Protein AF-A0AA35YD13-F1 (afdb_monomer_lite)

Secondary structure (DSSP, 8-state):
-PPP--TTSHHHHHHHTS----SPPPPHHHHHHHHHHHS----PPP-------------------------PPPPPPP----PPPPPPP----------

Organism: Lactuca saligna (NCBI:txid75948)

Structure (mmCIF, N/CA/C/O backbone):
data_AF-A0AA35YD13-F1
#
_entry.id   AF-A0AA35YD13-F1
#
loop_
_atom_site.group_PDB
_atom_site.id
_atom_site.type_symbol
_atom_site.label_atom_id
_atom_site.label_alt_id
_atom_site.label_comp_id
_atom_site.label_asym_id
_atom_site.label_entity_id
_atom_site.label_seq_id
_atom_site.pdbx_PDB_ins_code
_atom_site.Cartn_x
_atom_site.Cartn_y
_atom_site.Cartn_z
_atom_site.occupancy
_atom_site.B_iso_or_equiv
_atom_site.auth_seq_id
_atom_site.auth_comp_id
_atom_site.auth_asym_id
_atom_site.auth_atom_id
_atom_site.pdbx_PDB_model_num
ATOM 1 N N . MET A 1 1 ? -6.444 1.962 -23.297 1.00 83.62 1 MET A N 1
ATOM 2 C CA . MET A 1 1 ? -5.637 0.753 -23.563 1.00 83.62 1 MET A CA 1
ATOM 3 C C . MET A 1 1 ? -4.458 0.772 -22.610 1.00 83.62 1 MET A C 1
ATOM 5 O O . MET A 1 1 ? -3.736 1.759 -22.617 1.00 83.62 1 MET A O 1
ATOM 9 N N . TYR A 1 2 ? -4.299 -0.240 -21.757 1.00 86.12 2 TYR A N 1
ATOM 10 C CA . TYR A 1 2 ? -3.058 -0.401 -20.993 1.00 86.12 2 TYR A CA 1
ATOM 11 C C . TYR A 1 2 ? -2.011 -1.058 -21.895 1.00 86.12 2 TYR A C 1
ATOM 13 O O . TYR A 1 2 ? -2.348 -1.957 -22.663 1.00 86.12 2 TYR A O 1
ATOM 21 N N . ALA A 1 3 ? -0.769 -0.580 -21.837 1.00 88.44 3 ALA A N 1
ATOM 22 C CA . ALA A 1 3 ? 0.333 -1.176 -22.580 1.00 88.44 3 ALA A CA 1
ATOM 23 C C . ALA A 1 3 ? 0.810 -2.454 -21.878 1.00 88.44 3 ALA A C 1
ATOM 25 O O . ALA A 1 3 ? 0.871 -2.505 -20.648 1.00 88.44 3 ALA A O 1
ATOM 26 N N . TYR A 1 4 ? 1.161 -3.471 -22.662 1.00 91.69 4 TYR A N 1
ATOM 27 C CA . TYR A 1 4 ? 1.820 -4.662 -22.144 1.00 91.69 4 TYR A CA 1
ATOM 28 C C . TYR A 1 4 ? 3.271 -4.322 -21.789 1.00 91.69 4 TYR A C 1
ATOM 30 O O . TYR A 1 4 ? 4.012 -3.804 -22.624 1.00 91.69 4 TYR A O 1
ATOM 38 N N . VAL A 1 5 ? 3.664 -4.600 -20.548 1.00 87.81 5 VAL A N 1
ATOM 39 C CA . VAL A 1 5 ? 5.038 -4.434 -20.067 1.00 87.81 5 VAL A CA 1
ATOM 40 C C . VAL A 1 5 ? 5.622 -5.823 -19.863 1.00 87.81 5 VAL A C 1
ATOM 42 O O . VAL A 1 5 ? 5.076 -6.616 -19.101 1.00 87.81 5 VAL A O 1
ATOM 45 N N . SER A 1 6 ? 6.725 -6.118 -20.547 1.00 92.12 6 SER A N 1
ATOM 46 C CA . SER A 1 6 ? 7.397 -7.411 -20.434 1.00 92.12 6 SER A CA 1
ATOM 47 C C . SER A 1 6 ? 7.942 -7.638 -19.023 1.00 92.12 6 SER A C 1
ATOM 49 O O . SER A 1 6 ? 8.510 -6.732 -18.404 1.00 92.12 6 SER A O 1
ATOM 51 N N . ASP A 1 7 ? 7.883 -8.885 -18.559 1.00 89.81 7 ASP A N 1
ATOM 52 C CA . ASP A 1 7 ? 8.481 -9.313 -17.286 1.00 89.81 7 ASP A CA 1
ATOM 53 C C . ASP A 1 7 ? 10.006 -9.126 -17.226 1.00 89.81 7 ASP A C 1
ATOM 55 O O . ASP A 1 7 ? 10.585 -9.062 -16.143 1.00 89.81 7 ASP A O 1
ATOM 59 N N . ALA A 1 8 ? 10.653 -9.018 -18.388 1.00 91.88 8 ALA A N 1
ATOM 60 C CA . ALA A 1 8 ? 12.076 -8.725 -18.525 1.00 91.88 8 ALA A CA 1
ATOM 61 C C . ALA A 1 8 ? 12.421 -7.234 -18.361 1.00 91.88 8 ALA A C 1
ATOM 63 O O . ALA A 1 8 ? 13.595 -6.872 -18.382 1.00 91.88 8 ALA A O 1
ATOM 64 N N . SER A 1 9 ? 11.426 -6.350 -18.232 1.00 94.62 9 SER A N 1
ATOM 65 C CA . SER A 1 9 ? 11.699 -4.933 -18.005 1.00 94.62 9 SER A CA 1
ATOM 66 C C . SER A 1 9 ? 12.397 -4.731 -16.661 1.00 94.62 9 SER A C 1
ATOM 68 O O . SER A 1 9 ? 12.019 -5.329 -15.649 1.00 94.62 9 SER A O 1
ATOM 70 N N . ASN A 1 10 ? 13.404 -3.854 -16.645 1.00 93.69 10 ASN A N 1
ATOM 71 C CA . ASN A 1 10 ? 14.203 -3.624 -15.445 1.00 93.69 10 ASN A CA 1
ATOM 72 C C . ASN A 1 10 ? 13.329 -3.220 -14.241 1.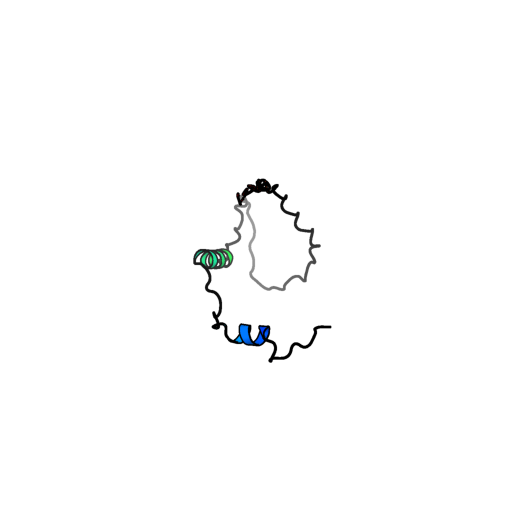00 93.69 10 ASN A C 1
ATOM 74 O O . A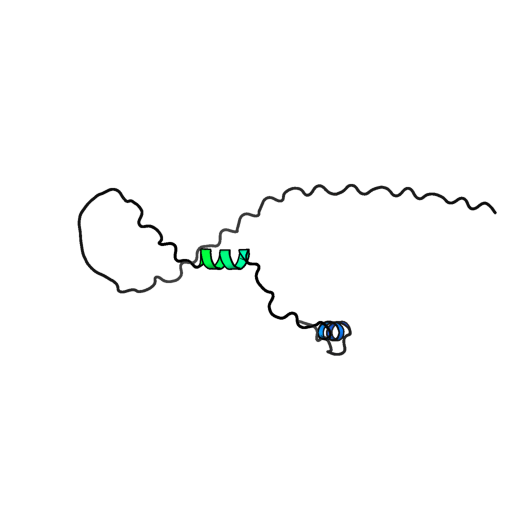SN A 1 10 ? 13.479 -3.773 -13.159 1.00 93.69 10 ASN A O 1
ATOM 78 N N . GLY A 1 11 ? 12.330 -2.351 -14.445 1.00 93.12 11 GLY A N 1
ATOM 79 C CA . GLY A 1 11 ? 11.429 -1.921 -13.369 1.00 93.12 11 GLY A CA 1
ATOM 80 C C . GLY A 1 11 ? 10.606 -3.057 -12.746 1.00 93.12 11 GLY A C 1
ATOM 81 O O . GLY A 1 11 ? 10.418 -3.084 -11.531 1.00 93.12 11 GLY A O 1
ATOM 82 N N . ILE A 1 12 ? 10.153 -4.031 -13.544 1.00 93.62 12 ILE A N 1
ATOM 83 C CA . ILE A 1 12 ? 9.430 -5.200 -13.021 1.00 93.62 12 ILE A CA 1
ATOM 84 C C . ILE A 1 12 ? 10.386 -6.139 -12.280 1.00 93.62 12 ILE A C 1
ATOM 86 O O . ILE A 1 12 ? 10.032 -6.667 -11.224 1.00 93.62 12 ILE A O 1
ATOM 90 N N . GLN A 1 13 ? 11.603 -6.330 -12.790 1.00 94.25 13 GLN A N 1
ATOM 91 C CA . GLN A 1 13 ? 12.609 -7.152 -12.118 1.00 94.25 13 GLN A CA 1
ATOM 92 C C . GLN A 1 13 ? 13.070 -6.545 -10.791 1.00 94.25 13 GLN A C 1
ATOM 94 O O . GLN A 1 13 ? 13.185 -7.266 -9.805 1.00 94.25 13 GLN A O 1
ATOM 99 N N . GLU A 1 14 ? 13.314 -5.237 -10.742 1.00 94.12 14 GLU A N 1
ATOM 100 C CA . GLU A 1 14 ? 13.664 -4.522 -9.512 1.00 94.12 14 GLU A CA 1
ATOM 101 C C . GLU A 1 14 ? 12.543 -4.608 -8.477 1.00 94.12 14 GLU A C 1
ATOM 103 O O . GLU A 1 14 ? 12.805 -4.927 -7.319 1.00 94.12 14 GLU A O 1
ATOM 108 N N . TYR A 1 15 ? 11.290 -4.423 -8.896 1.00 91.56 15 TYR A N 1
ATOM 109 C CA . TYR A 1 15 ? 10.138 -4.539 -8.004 1.00 91.56 15 TYR A CA 1
ATOM 110 C C . TYR A 1 15 ? 10.023 -5.932 -7.371 1.00 91.56 15 TYR A C 1
ATOM 112 O O . TYR A 1 15 ? 9.802 -6.048 -6.167 1.00 91.56 15 TYR A O 1
ATOM 120 N N . LYS A 1 16 ? 10.231 -6.997 -8.155 1.00 91.31 16 LYS A N 1
ATOM 121 C CA . LYS A 1 16 ? 10.179 -8.388 -7.666 1.00 91.31 16 LYS A CA 1
ATOM 122 C C . LYS A 1 16 ? 11.280 -8.721 -6.649 1.00 91.31 16 LYS A C 1
ATOM 124 O O . LYS A 1 16 ? 11.121 -9.677 -5.899 1.00 91.31 16 LYS A O 1
ATOM 129 N N . LYS A 1 17 ? 12.383 -7.962 -6.615 1.00 94.56 17 LYS A N 1
ATOM 130 C CA . LYS A 1 17 ? 13.476 -8.143 -5.639 1.00 94.56 17 LYS A CA 1
ATOM 131 C C . LYS A 1 17 ? 13.153 -7.554 -4.267 1.00 94.56 17 LYS A C 1
ATOM 133 O O . LYS A 1 17 ? 13.853 -7.861 -3.304 1.00 94.56 17 LYS A O 1
ATOM 138 N N . LEU A 1 18 ? 12.145 -6.686 -4.167 1.00 92.00 18 LEU A N 1
ATOM 139 C CA . LEU A 1 18 ? 11.784 -6.072 -2.896 1.00 92.00 18 LEU A CA 1
A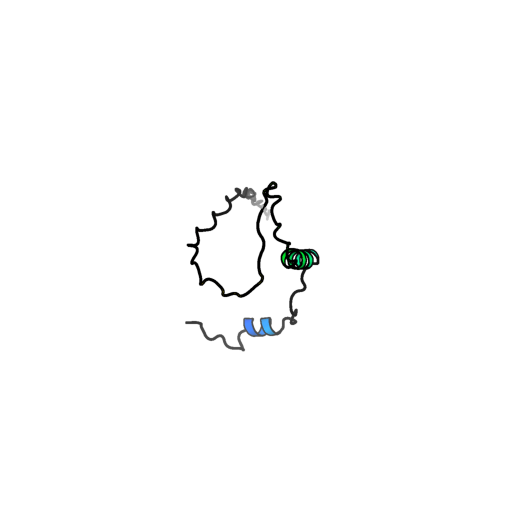TOM 140 C C . LEU A 1 18 ? 11.225 -7.140 -1.944 1.00 92.00 18 LEU A C 1
ATOM 142 O O . LEU A 1 18 ? 10.381 -7.941 -2.355 1.00 92.00 18 LEU A O 1
ATOM 146 N N . PRO A 1 19 ? 11.652 -7.159 -0.669 1.00 90.12 19 PRO A N 1
ATOM 147 C CA . PRO A 1 19 ? 11.067 -8.061 0.307 1.00 90.12 19 PRO A CA 1
ATOM 148 C C . PRO A 1 19 ? 9.575 -7.754 0.451 1.00 90.12 19 PRO A C 1
ATOM 150 O O . PRO A 1 19 ? 9.169 -6.598 0.593 1.00 90.12 19 PRO A O 1
ATOM 153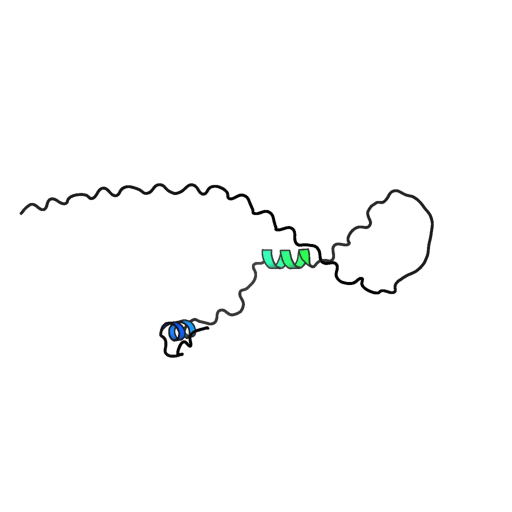 N N . SER A 1 20 ? 8.750 -8.800 0.420 1.00 85.44 20 SER A N 1
ATOM 154 C CA . SER A 1 20 ? 7.319 -8.656 0.672 1.00 85.44 20 SER A CA 1
ATOM 155 C C . SER A 1 20 ? 7.113 -8.177 2.110 1.00 85.44 20 SER A C 1
ATOM 157 O O . SER A 1 20 ? 7.412 -8.896 3.058 1.00 85.44 20 SER A O 1
ATOM 159 N N . SER A 1 21 ? 6.618 -6.950 2.277 1.00 85.06 21 SER A N 1
ATOM 160 C CA . SER A 1 21 ? 6.432 -6.321 3.595 1.00 85.06 21 SER A CA 1
ATOM 161 C C . SER A 1 21 ? 5.189 -6.822 4.343 1.00 85.06 21 SER A C 1
ATOM 163 O O . SER A 1 21 ? 4.938 -6.370 5.459 1.00 85.06 21 SER A O 1
ATOM 165 N N . GLY A 1 22 ? 4.391 -7.710 3.742 1.00 87.94 22 GLY A N 1
ATOM 166 C CA . GLY A 1 22 ? 3.112 -8.132 4.306 1.00 87.94 22 GLY A CA 1
ATOM 167 C C . GLY A 1 22 ? 2.111 -6.977 4.495 1.00 87.94 22 GLY A C 1
ATOM 168 O O . GLY A 1 22 ? 2.355 -5.837 4.084 1.00 87.94 22 GLY A O 1
ATOM 169 N N . PRO A 1 23 ? 0.941 -7.260 5.087 1.00 89.50 23 PRO A N 1
ATOM 170 C CA . PRO A 1 23 ? -0.008 -6.231 5.485 1.00 89.50 23 PRO A CA 1
ATOM 171 C C . PRO A 1 23 ? 0.630 -5.288 6.505 1.00 89.50 23 PRO A C 1
ATOM 173 O O . PRO A 1 23 ? 1.237 -5.723 7.479 1.00 89.50 23 PRO A O 1
ATOM 176 N N . LYS A 1 24 ? 0.469 -3.982 6.294 1.00 89.44 24 LYS A N 1
ATOM 177 C CA . LYS A 1 24 ? 0.990 -2.983 7.223 1.00 89.44 24 LYS A CA 1
ATOM 178 C C . LYS A 1 24 ? 0.213 -3.028 8.538 1.00 89.44 24 LYS A C 1
ATOM 180 O O . LYS A 1 24 ? -1.012 -2.911 8.531 1.00 89.44 24 LYS A O 1
ATOM 185 N N . GLU A 1 25 ? 0.930 -3.143 9.651 1.00 93.06 25 GLU A N 1
ATOM 186 C CA . GLU A 1 25 ? 0.329 -3.101 10.982 1.00 93.06 25 GLU A CA 1
ATOM 187 C C . GLU A 1 25 ? -0.291 -1.729 11.280 1.00 93.06 25 GLU A C 1
ATOM 189 O O . GLU A 1 25 ? 0.220 -0.674 10.882 1.00 93.06 25 GLU A O 1
ATOM 194 N N . LEU A 1 26 ? -1.421 -1.745 11.987 1.00 94.94 26 LEU A N 1
ATOM 195 C CA . LEU A 1 26 ? -2.104 -0.534 12.420 1.00 94.94 26 LEU A CA 1
ATOM 196 C C . LEU A 1 26 ? -1.466 0.011 13.694 1.00 94.94 26 LEU A C 1
ATOM 198 O O . LEU A 1 26 ? -1.120 -0.732 14.608 1.00 94.94 26 LEU A O 1
ATOM 202 N N . THR A 1 27 ? -1.373 1.338 13.788 1.00 96.06 27 THR A N 1
ATOM 203 C CA . THR A 1 27 ? -0.941 1.966 15.042 1.00 96.06 27 THR A CA 1
ATOM 204 C C . THR A 1 27 ? -1.985 1.727 16.145 1.00 96.06 27 THR A C 1
ATOM 206 O O . THR A 1 27 ? -3.183 1.694 15.844 1.00 96.06 27 THR A O 1
ATOM 209 N N . PRO A 1 28 ? -1.591 1.647 17.431 1.00 96.88 28 PRO A N 1
ATOM 210 C CA . PRO A 1 28 ? -2.535 1.418 18.531 1.00 96.88 28 PRO A CA 1
ATOM 211 C C . PRO A 1 28 ? -3.683 2.437 18.596 1.00 96.88 28 PRO A C 1
ATOM 213 O O . PRO A 1 28 ? -4.792 2.111 19.012 1.00 96.88 28 PRO A O 1
ATOM 216 N N . ASN A 1 29 ? -3.437 3.673 18.151 1.00 96.56 29 ASN A N 1
ATOM 217 C CA . ASN A 1 29 ? -4.460 4.714 18.073 1.00 96.56 29 ASN A CA 1
ATOM 218 C C . ASN A 1 29 ? -5.520 4.408 16.999 1.00 96.56 29 ASN A C 1
ATOM 220 O O . ASN A 1 29 ? -6.714 4.587 17.226 1.00 96.56 29 ASN A O 1
ATOM 224 N N . MET A 1 30 ? -5.096 3.895 15.839 1.00 96.94 30 MET A N 1
ATOM 225 C CA . MET A 1 30 ? -6.016 3.489 14.773 1.00 96.94 30 MET A CA 1
ATOM 226 C C . MET A 1 30 ? -6.886 2.311 15.210 1.00 96.94 30 MET A C 1
ATOM 228 O O . MET A 1 30 ? -8.089 2.336 14.972 1.00 96.94 30 MET A O 1
ATOM 232 N N . ILE A 1 31 ? -6.293 1.324 15.890 1.00 96.38 31 ILE A N 1
ATOM 233 C CA . ILE A 1 31 ? -7.026 0.173 16.438 1.00 96.38 31 ILE A CA 1
ATOM 234 C C . ILE A 1 31 ? -8.098 0.659 17.419 1.00 96.38 31 ILE A C 1
ATOM 236 O O . ILE A 1 31 ? -9.278 0.363 17.243 1.00 96.38 31 ILE A O 1
ATOM 240 N N . ARG A 1 32 ? -7.715 1.507 18.383 1.00 96.38 32 ARG A N 1
ATOM 241 C CA . ARG A 1 32 ? -8.646 2.076 19.367 1.00 96.38 32 ARG A CA 1
ATOM 242 C C . ARG A 1 32 ? -9.787 2.861 18.718 1.00 96.38 32 ARG A C 1
ATOM 244 O O . ARG A 1 32 ? -10.924 2.734 19.154 1.00 96.38 32 ARG A O 1
ATOM 251 N N . SER A 1 33 ? -9.501 3.650 17.682 1.00 95.19 33 SER A N 1
ATOM 252 C CA . SER A 1 33 ? -10.526 4.420 16.967 1.00 95.19 33 SER A CA 1
ATOM 253 C C . SER A 1 33 ? -11.554 3.526 16.275 1.00 95.19 33 SER A C 1
ATOM 255 O O . SER A 1 33 ? -12.726 3.895 16.216 1.00 95.19 33 SER A O 1
ATOM 257 N N . ILE A 1 34 ? -11.129 2.381 15.737 1.00 95.19 34 ILE A N 1
ATOM 258 C CA . ILE A 1 34 ? -12.030 1.409 15.109 1.00 95.19 34 ILE A CA 1
ATOM 259 C C . ILE A 1 34 ? -12.907 0.767 16.184 1.00 95.19 34 ILE A C 1
ATOM 261 O O . ILE A 1 34 ? -14.126 0.766 16.047 1.00 95.19 34 ILE A O 1
ATOM 265 N N . GLU A 1 35 ? -12.307 0.306 17.283 1.00 95.00 35 GLU A N 1
ATOM 266 C CA . GLU A 1 35 ? -13.045 -0.281 18.407 1.00 95.00 35 GLU A CA 1
ATOM 267 C C . GLU A 1 35 ? -14.036 0.704 19.040 1.00 95.00 35 GLU A C 1
ATOM 269 O O . GLU A 1 35 ? -15.130 0.318 19.436 1.00 95.00 35 GLU A O 1
ATOM 274 N N . GLU A 1 36 ? -13.675 1.982 19.163 1.00 91.44 36 GLU A N 1
ATOM 275 C CA . GLU A 1 36 ? -14.564 3.019 19.692 1.00 91.44 36 GLU A CA 1
ATOM 276 C C . GLU A 1 36 ? -15.748 3.295 18.762 1.00 91.44 36 GLU A C 1
ATOM 278 O O . GLU A 1 36 ? -16.875 3.431 19.238 1.00 91.44 36 GLU A O 1
ATOM 283 N N . ALA A 1 37 ? -15.509 3.346 17.451 1.00 88.81 37 ALA A N 1
ATOM 284 C CA . ALA A 1 37 ? -16.554 3.575 16.458 1.00 88.81 37 ALA A CA 1
ATOM 285 C C . ALA A 1 37 ? -17.497 2.372 16.292 1.00 88.81 37 ALA A C 1
ATOM 287 O O . ALA A 1 37 ? -18.677 2.565 15.997 1.00 88.81 37 ALA A O 1
ATOM 288 N N . ASP A 1 38 ? -16.986 1.153 16.477 1.00 88.69 38 ASP A N 1
ATOM 289 C CA . ASP A 1 38 ? -17.751 -0.091 16.335 1.00 88.69 38 ASP A CA 1
ATOM 290 C C . ASP A 1 38 ? -18.548 -0.447 17.598 1.00 88.69 38 ASP A C 1
ATOM 292 O O . ASP A 1 38 ? -19.511 -1.217 17.553 1.00 88.69 38 ASP A O 1
ATOM 296 N N . LYS A 1 39 ? -18.214 0.166 18.743 1.00 85.81 39 LYS A N 1
ATOM 297 C CA . LYS A 1 39 ? -19.056 0.063 19.935 1.00 85.81 39 LYS A CA 1
ATOM 298 C C . LYS A 1 39 ? -20.451 0.583 19.590 1.00 85.81 39 LYS A C 1
ATOM 300 O O . LYS A 1 39 ? -20.591 1.745 19.195 1.00 85.81 39 LYS A O 1
ATOM 305 N N . PRO A 1 40 ? -21.512 -0.221 19.799 1.00 74.81 40 PRO A N 1
ATOM 306 C CA . PRO A 1 40 ? -22.864 0.272 19.665 1.00 74.81 40 PRO A CA 1
ATOM 307 C C . PRO A 1 40 ? -23.064 1.323 20.749 1.00 74.81 40 PRO A C 1
ATOM 309 O O . PRO A 1 40 ? -23.332 1.022 21.915 1.00 74.81 40 PRO A O 1
ATOM 312 N N . THR A 1 41 ? -22.935 2.590 20.367 1.00 68.62 41 THR A N 1
ATOM 313 C CA . THR A 1 41 ? -23.478 3.676 21.161 1.00 68.62 41 THR A CA 1
ATOM 314 C C . THR A 1 41 ? -24.952 3.347 21.298 1.00 68.62 41 THR A C 1
ATOM 316 O O . THR A 1 41 ? -25.684 3.295 20.306 1.00 68.62 41 THR A O 1
ATOM 319 N N . LYS A 1 42 ? -25.402 3.057 22.526 1.00 69.12 42 LYS A N 1
ATOM 320 C CA . LYS A 1 42 ? -26.826 3.105 22.845 1.00 69.12 42 LYS A CA 1
ATOM 321 C C . LYS A 1 42 ? -27.255 4.517 22.465 1.00 69.12 42 LYS A C 1
ATOM 323 O O . LYS A 1 42 ? -27.066 5.440 23.250 1.00 69.12 42 LYS A O 1
ATOM 328 N N . ARG A 1 43 ? -27.739 4.697 21.229 1.00 64.75 43 ARG A N 1
ATOM 329 C CA . ARG A 1 43 ? -28.388 5.919 20.763 1.00 64.75 43 ARG A CA 1
ATOM 330 C C . ARG A 1 43 ? -29.450 6.192 21.807 1.00 64.75 43 ARG A C 1
ATOM 332 O O . ARG A 1 43 ? -30.414 5.434 21.905 1.00 64.75 43 ARG A O 1
ATOM 339 N N . GLY A 1 44 ? -29.176 7.166 22.668 1.00 56.81 44 GLY A N 1
ATOM 340 C CA . GLY A 1 44 ? -29.965 7.394 23.860 1.00 56.81 44 GLY A CA 1
ATOM 341 C C . GLY A 1 44 ? -31.435 7.509 23.485 1.00 56.81 44 GLY A C 1
ATOM 342 O O . GLY A 1 44 ? -31.792 8.230 22.551 1.00 56.81 44 GLY A O 1
ATOM 343 N N . LYS A 1 45 ? -32.299 6.844 24.255 1.00 61.59 45 LYS A N 1
ATOM 344 C CA . LYS A 1 45 ? -33.584 7.474 24.536 1.00 61.59 45 LYS A CA 1
ATOM 345 C C . LYS A 1 45 ? -33.250 8.851 25.107 1.00 61.59 45 LYS A C 1
ATOM 347 O O . LYS A 1 45 ? -32.498 8.942 26.076 1.00 61.59 45 LYS A O 1
ATOM 352 N N . LYS A 1 46 ? -33.753 9.908 24.471 1.00 59.34 46 LYS A N 1
ATOM 353 C CA . LYS A 1 46 ? -33.734 11.250 25.056 1.00 59.34 46 LYS A CA 1
ATOM 354 C C . LYS A 1 46 ? -34.405 11.187 26.441 1.00 59.34 46 LYS A C 1
ATOM 356 O O . LYS A 1 46 ? -35.339 10.393 26.591 1.00 59.34 46 LYS A O 1
ATOM 361 N N . PRO A 1 47 ? -34.009 12.003 27.433 1.00 47.03 47 PRO A N 1
ATOM 362 C CA . PRO A 1 47 ? -34.912 12.322 28.528 1.00 47.03 47 PRO A CA 1
ATOM 363 C C . PRO A 1 47 ? -36.034 13.186 27.941 1.00 47.03 47 PRO A C 1
ATOM 365 O O . PRO A 1 47 ? -35.938 14.408 27.886 1.00 47.03 47 PRO A O 1
ATOM 368 N N . GLU A 1 48 ? -37.058 12.537 27.391 1.00 40.31 48 GLU A N 1
ATOM 369 C CA . GLU A 1 48 ? -38.322 13.193 27.097 1.00 40.31 48 GLU A CA 1
ATOM 370 C C . GLU A 1 48 ? -39.099 13.241 28.406 1.00 40.31 48 GLU A C 1
ATOM 372 O O . GLU A 1 48 ? -39.366 12.224 29.051 1.00 40.31 48 GLU A O 1
ATOM 377 N N . THR A 1 49 ? -39.333 14.472 28.831 1.00 49.00 49 THR A N 1
ATOM 378 C CA . THR A 1 49 ? -40.177 14.901 29.931 1.00 49.00 49 THR A CA 1
ATOM 379 C C . THR A 1 49 ? -41.397 13.994 30.074 1.00 49.00 49 THR A C 1
ATOM 381 O O . THR A 1 49 ? -42.075 13.675 29.102 1.00 49.00 49 THR A O 1
ATOM 384 N N . GLN A 1 50 ? -41.660 13.585 31.312 1.00 49.50 50 GLN A N 1
ATOM 385 C CA . GLN A 1 50 ? -42.847 12.857 31.743 1.00 49.50 50 GLN A CA 1
ATOM 386 C C . GLN A 1 50 ? -44.116 13.294 30.987 1.00 49.50 50 GLN A C 1
ATOM 388 O O . GLN A 1 50 ? -44.586 14.405 31.206 1.00 49.50 50 GLN A O 1
ATOM 393 N N . LYS A 1 51 ? -44.696 12.407 30.171 1.00 42.81 51 LYS A N 1
ATOM 394 C CA . LYS A 1 51 ? -46.148 12.187 30.065 1.00 42.81 51 LYS A CA 1
ATOM 395 C C . LYS A 1 51 ? -46.412 10.767 29.561 1.00 42.81 51 LYS A C 1
ATOM 397 O O . LYS A 1 51 ? -46.241 10.447 28.395 1.00 42.81 51 LYS A O 1
ATOM 402 N N . GLU A 1 52 ? -46.715 9.913 30.531 1.00 44.69 52 GLU A N 1
ATOM 403 C CA . GLU A 1 52 ? -47.888 9.039 30.562 1.00 44.69 52 GLU A CA 1
ATOM 404 C C . GLU A 1 52 ? -48.452 8.429 29.257 1.00 44.69 52 GLU A C 1
ATOM 406 O O . GLU A 1 52 ? -48.835 9.120 28.322 1.00 44.69 52 GLU A O 1
ATOM 411 N N . VAL A 1 53 ? -48.717 7.115 29.366 1.00 42.09 53 VAL A N 1
ATOM 412 C CA . VAL A 1 53 ? -49.886 6.410 28.794 1.00 42.09 53 VAL A CA 1
ATOM 413 C C . VAL A 1 53 ? -49.719 5.851 27.367 1.00 42.09 53 VAL A C 1
ATOM 415 O O . VAL A 1 53 ? -50.178 6.413 26.383 1.00 42.09 53 VAL A O 1
ATOM 418 N N . ARG A 1 54 ? -49.145 4.635 27.303 1.00 34.66 54 ARG A N 1
ATOM 419 C CA . ARG A 1 54 ? -49.794 3.347 26.911 1.00 34.66 54 ARG A CA 1
ATOM 420 C C . ARG A 1 54 ? -48.885 2.426 26.082 1.00 34.66 54 ARG A C 1
ATOM 422 O O . ARG A 1 54 ? -48.695 2.595 24.889 1.00 34.66 54 ARG A O 1
ATOM 429 N N . VAL A 1 55 ? -48.345 1.426 26.783 1.00 42.62 55 VAL A N 1
ATOM 430 C CA . VAL A 1 55 ? -48.530 -0.023 26.567 1.00 42.62 55 VAL A CA 1
ATOM 431 C C . VAL A 1 55 ? -48.673 -0.545 25.117 1.00 42.62 55 VAL A C 1
ATOM 433 O O . VAL A 1 55 ? -49.539 -0.126 24.363 1.00 42.62 55 VAL A O 1
ATOM 436 N N . THR A 1 56 ? -47.921 -1.631 24.868 1.00 44.03 56 THR A N 1
ATOM 437 C CA . THR A 1 56 ? -48.119 -2.791 23.958 1.00 44.03 56 THR A CA 1
ATOM 438 C C . THR A 1 56 ? -47.293 -2.966 22.662 1.00 44.03 56 THR A C 1
ATOM 440 O O . THR A 1 56 ? -47.620 -2.442 21.608 1.00 44.03 56 THR A O 1
ATOM 443 N N . LYS A 1 57 ? -46.369 -3.945 22.778 1.00 46.19 57 LYS A N 1
ATOM 444 C CA . LYS A 1 57 ? -45.998 -5.068 21.874 1.00 46.19 57 LYS A CA 1
ATOM 445 C C . LYS A 1 57 ? -44.672 -5.004 21.080 1.00 46.19 57 LYS A C 1
ATOM 447 O O . LYS A 1 57 ? -44.317 -3.955 20.551 1.00 46.19 57 LYS A O 1
ATOM 452 N N . PRO A 1 58 ? -43.932 -6.141 20.999 1.00 48.62 58 PRO A N 1
ATOM 453 C CA . PRO A 1 58 ? -42.620 -6.218 20.361 1.00 48.62 58 PRO A CA 1
ATOM 454 C C . PRO A 1 58 ? -42.667 -6.665 18.884 1.00 48.62 58 PRO A C 1
ATOM 456 O O . PRO A 1 58 ? -43.541 -7.418 18.472 1.00 48.62 58 PRO A O 1
ATOM 459 N N . PHE A 1 59 ? -41.651 -6.203 18.146 1.00 47.06 59 PHE A N 1
ATOM 460 C CA . PHE A 1 59 ? -40.949 -6.790 16.990 1.00 47.06 59 PHE A CA 1
ATOM 461 C C . PHE A 1 59 ? -41.732 -7.565 15.905 1.00 47.06 59 PHE A C 1
ATOM 463 O O . PHE A 1 59 ? -42.131 -8.708 16.107 1.00 47.06 59 PHE A O 1
ATOM 470 N N . LYS A 1 60 ? -41.749 -7.001 14.686 1.00 45.84 60 LYS A N 1
ATOM 471 C CA . LYS A 1 60 ? -41.534 -7.692 13.393 1.00 45.84 60 LYS A CA 1
ATOM 472 C C . LYS A 1 60 ? -41.215 -6.633 12.320 1.00 45.84 60 LYS A C 1
ATOM 474 O O . LYS A 1 60 ? -42.001 -5.714 12.123 1.00 45.84 60 LYS A O 1
ATOM 479 N N . GLY A 1 61 ? -40.038 -6.721 11.688 1.00 48.41 61 GLY A N 1
ATOM 480 C CA . GLY A 1 61 ? -39.618 -5.838 10.578 1.00 48.41 61 GLY A CA 1
ATOM 481 C C . GLY A 1 61 ? -40.517 -5.963 9.332 1.00 48.41 61 GLY A C 1
ATOM 482 O O . GLY A 1 61 ? -41.344 -6.875 9.288 1.00 48.41 61 GLY A O 1
ATOM 483 N N . PRO A 1 62 ? -40.374 -5.080 8.318 1.00 50.22 62 PRO A N 1
ATOM 484 C CA . PRO A 1 62 ? -39.188 -5.086 7.452 1.00 50.22 62 PRO A CA 1
ATOM 485 C C . PRO A 1 62 ? -38.620 -3.693 7.089 1.00 50.22 62 PRO A C 1
ATOM 487 O O . PRO A 1 62 ? -39.224 -2.647 7.309 1.00 50.22 62 PRO A O 1
ATOM 490 N N . THR A 1 63 ? -37.408 -3.709 6.534 1.00 61.22 63 THR A N 1
ATOM 491 C CA . THR A 1 63 ? -36.571 -2.572 6.116 1.00 61.22 63 THR A CA 1
ATOM 492 C C . THR A 1 63 ? -37.237 -1.631 5.096 1.00 61.22 63 THR A C 1
ATOM 494 O O . THR A 1 63 ? -37.718 -2.090 4.058 1.00 61.22 63 THR A O 1
ATOM 497 N N . PRO A 1 64 ? -37.187 -0.296 5.286 1.00 59.28 64 PRO A N 1
ATOM 498 C CA . PRO A 1 64 ? -37.539 0.635 4.224 1.00 59.28 64 PRO A CA 1
ATOM 499 C C . PRO A 1 64 ? -36.381 0.818 3.228 1.00 59.28 64 PRO A C 1
ATOM 501 O O . PRO A 1 64 ? -35.237 1.108 3.580 1.00 59.28 64 PRO A O 1
ATOM 504 N N . LYS A 1 65 ? -36.734 0.614 1.956 1.00 60.28 65 LYS A N 1
ATOM 505 C CA . LYS A 1 65 ? -35.944 0.788 0.731 1.00 60.28 65 LYS A CA 1
ATOM 506 C C . LYS A 1 65 ? -35.117 2.080 0.704 1.00 60.28 65 LYS A C 1
ATOM 508 O O . LYS A 1 65 ? -35.597 3.145 1.077 1.00 60.28 65 LYS A O 1
ATOM 513 N N . LYS A 1 66 ? -33.917 1.952 0.116 1.00 61.38 66 LYS A N 1
ATOM 514 C CA . LYS A 1 66 ? -33.043 3.004 -0.439 1.00 61.38 66 LYS A CA 1
ATOM 515 C C . LYS A 1 66 ? -33.731 4.370 -0.609 1.00 61.38 66 LYS A C 1
ATOM 517 O O . LYS A 1 66 ? -34.437 4.584 -1.593 1.00 61.38 66 LYS A O 1
ATOM 522 N N . GLN A 1 67 ? -33.400 5.324 0.257 1.00 57.56 67 GLN A N 1
ATOM 523 C CA . GLN A 1 67 ? -33.486 6.745 -0.076 1.00 57.56 67 GLN A CA 1
ATOM 524 C C . GLN A 1 67 ? -32.140 7.189 -0.657 1.00 57.56 67 GLN A C 1
ATOM 526 O O . GLN A 1 67 ? -31.096 7.045 -0.022 1.00 57.56 67 GLN A O 1
ATOM 531 N N . LYS A 1 68 ? -32.156 7.710 -1.888 1.00 59.62 68 LYS A N 1
ATOM 532 C CA . LYS A 1 68 ? -31.027 8.450 -2.460 1.00 59.62 68 LYS A CA 1
ATOM 533 C C . LYS A 1 68 ? -30.957 9.797 -1.743 1.00 59.62 68 LYS A C 1
ATOM 535 O O . LYS A 1 68 ? -31.753 10.680 -2.046 1.00 59.62 68 LYS A O 1
ATOM 540 N N . SER A 1 69 ? -30.015 9.980 -0.824 1.00 56.16 69 SER A N 1
ATOM 541 C CA . SER A 1 69 ? -29.601 11.332 -0.463 1.00 56.16 69 SER A CA 1
ATOM 542 C C . SER A 1 69 ? -28.724 11.866 -1.593 1.00 56.16 69 SER A C 1
ATOM 544 O O . SER A 1 69 ? -27.670 11.320 -1.922 1.00 56.16 69 SER A O 1
ATOM 546 N N . TYR A 1 70 ? -29.225 12.911 -2.246 1.00 51.62 70 TYR A N 1
ATOM 547 C CA . TYR A 1 70 ? -28.472 13.726 -3.185 1.00 51.62 70 TYR A CA 1
ATOM 548 C C . TYR A 1 70 ? -27.223 14.223 -2.451 1.00 51.62 70 TYR A C 1
ATOM 550 O O . TYR A 1 70 ? -27.318 14.921 -1.441 1.00 51.62 70 TYR A O 1
ATOM 558 N N . LYS A 1 71 ? -26.052 13.767 -2.897 1.00 56.38 71 LYS A N 1
ATOM 559 C CA . LYS A 1 71 ? -24.765 14.078 -2.282 1.00 56.38 71 LYS A CA 1
ATOM 560 C C . LYS A 1 71 ? -24.483 15.562 -2.516 1.00 56.38 71 LYS A C 1
ATOM 562 O O . LYS A 1 71 ? -23.926 15.926 -3.547 1.00 56.38 71 LYS A O 1
ATOM 567 N N . VAL A 1 72 ? -24.886 16.424 -1.584 1.00 58.91 72 VAL A N 1
ATOM 568 C CA . VAL A 1 72 ? -24.342 17.783 -1.521 1.00 58.91 72 VAL A CA 1
ATOM 569 C C . VAL A 1 72 ? -22.836 17.623 -1.339 1.00 58.91 72 VAL A C 1
ATOM 571 O O . VAL A 1 72 ? -22.377 16.906 -0.446 1.00 58.91 72 VAL A O 1
ATOM 574 N N . ALA A 1 73 ? -22.088 18.196 -2.279 1.00 66.19 73 ALA A N 1
ATOM 575 C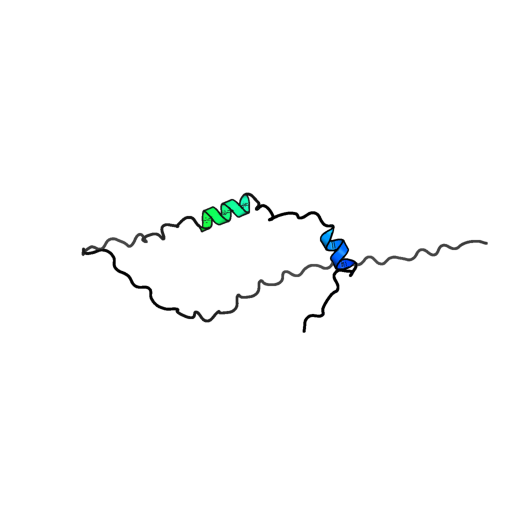 CA . ALA A 1 73 ? -20.641 18.107 -2.339 1.00 66.19 73 ALA A CA 1
ATOM 576 C C . ALA A 1 73 ? -20.033 18.501 -0.980 1.00 66.19 73 ALA A C 1
ATOM 578 O O . ALA A 1 73 ? -20.446 19.515 -0.413 1.00 66.19 73 ALA A O 1
ATOM 579 N N . PRO A 1 74 ? -19.068 17.735 -0.435 1.00 57.62 74 PRO A N 1
ATOM 580 C CA . PRO A 1 74 ? -18.369 18.165 0.766 1.00 57.62 74 PRO A CA 1
ATOM 581 C C . PRO A 1 74 ? -17.708 19.515 0.474 1.00 57.62 74 PRO A C 1
ATOM 583 O O . PRO A 1 74 ? -16.933 19.637 -0.478 1.00 57.62 74 PRO A O 1
ATOM 586 N N . SER A 1 75 ? -18.055 20.539 1.260 1.00 63.59 75 SER A N 1
ATOM 587 C CA . SER A 1 75 ? -17.454 21.863 1.130 1.00 63.59 75 SER A CA 1
ATOM 588 C C . SER A 1 75 ? -15.942 21.721 1.293 1.00 63.59 75 SER A C 1
ATOM 590 O O . SER A 1 75 ? -15.484 21.159 2.292 1.00 63.59 75 SER A O 1
ATOM 592 N N . GLN A 1 76 ? -15.173 22.191 0.313 1.00 66.88 76 GLN A N 1
ATOM 593 C CA . GLN A 1 76 ? -13.719 22.083 0.341 1.00 66.88 76 GLN A CA 1
ATOM 594 C C . GLN A 1 76 ? -13.143 22.743 1.608 1.00 66.88 76 GLN A C 1
ATOM 596 O O . GLN A 1 76 ? -13.584 23.835 1.982 1.00 66.88 76 GLN A O 1
ATOM 601 N N . PRO A 1 77 ? -12.140 22.137 2.271 1.00 64.12 77 PRO A N 1
ATOM 602 C CA . PRO A 1 77 ? -11.429 22.810 3.347 1.00 64.12 77 PRO A CA 1
ATOM 603 C C . PRO A 1 77 ? -10.685 24.027 2.778 1.00 64.12 77 PRO A C 1
ATOM 605 O O . PRO A 1 77 ? -9.935 23.914 1.807 1.00 64.12 77 PRO A O 1
ATOM 608 N N . LYS A 1 78 ? -10.903 25.205 3.380 1.00 64.00 78 LYS A N 1
ATOM 609 C CA . LYS A 1 78 ? -10.235 26.460 3.003 1.00 64.00 78 LYS A CA 1
ATOM 610 C C . LYS A 1 78 ? -8.719 26.252 3.004 1.00 64.00 78 LYS A C 1
ATOM 612 O O . LYS A 1 78 ? -8.130 25.967 4.046 1.00 64.00 78 LYS A O 1
ATOM 617 N N . GLN A 1 79 ? -8.096 26.406 1.838 1.00 66.44 79 GLN A N 1
ATOM 618 C CA . GLN A 1 79 ? -6.649 26.308 1.680 1.00 66.44 79 GLN A CA 1
ATOM 619 C C . GLN A 1 79 ? -5.967 27.353 2.575 1.00 66.44 79 GLN A C 1
ATOM 621 O O . GLN A 1 79 ? -6.055 28.558 2.333 1.00 66.44 79 GLN A O 1
ATOM 626 N N . LYS A 1 80 ? -5.283 26.900 3.632 1.00 67.44 80 LYS A N 1
ATOM 627 C CA . LYS A 1 80 ? -4.361 27.755 4.385 1.00 67.44 80 LYS A CA 1
ATOM 628 C C . LYS A 1 80 ? -3.194 28.093 3.458 1.00 67.44 80 LYS A C 1
ATOM 630 O O . LYS A 1 80 ? -2.548 27.192 2.928 1.00 67.44 80 LYS A O 1
ATOM 635 N N . LYS A 1 81 ? -2.944 29.389 3.244 1.00 70.56 81 LYS A N 1
ATOM 636 C CA . LYS A 1 81 ? -1.839 29.876 2.409 1.00 70.56 81 LYS A CA 1
ATOM 637 C C . LYS A 1 81 ? -0.511 29.347 2.961 1.00 70.56 81 LYS A C 1
ATOM 639 O O . LYS A 1 81 ? -0.041 29.811 3.995 1.00 70.56 81 LYS A O 1
ATOM 644 N N . LEU A 1 82 ? 0.093 28.388 2.263 1.00 71.00 82 LEU A N 1
ATOM 645 C CA . LEU A 1 82 ? 1.482 27.995 2.475 1.00 71.00 82 LEU A CA 1
ATOM 646 C C . LEU A 1 82 ? 2.372 29.193 2.119 1.00 71.00 82 LEU A C 1
ATOM 648 O O . LEU A 1 82 ? 2.407 29.626 0.965 1.00 71.00 82 LEU A O 1
ATOM 652 N N . LYS A 1 83 ? 3.074 29.757 3.111 1.00 75.25 83 LYS A N 1
ATOM 653 C CA . LYS A 1 83 ? 4.151 30.718 2.847 1.00 75.25 83 LYS A CA 1
ATOM 654 C C . LYS A 1 83 ? 5.260 29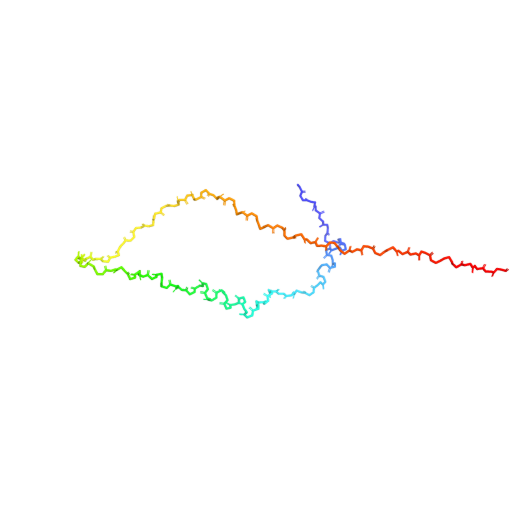.977 2.102 1.00 75.25 83 LYS A C 1
ATOM 656 O O . LYS A 1 83 ? 5.774 28.975 2.591 1.00 75.25 83 LYS A O 1
ATOM 661 N N . LYS A 1 84 ? 5.613 30.469 0.915 1.00 76.81 84 LYS A N 1
ATOM 662 C CA . LYS A 1 84 ? 6.739 29.934 0.146 1.00 76.81 84 LYS A CA 1
ATOM 663 C C . LYS A 1 84 ? 8.047 30.259 0.884 1.00 76.81 84 LYS A C 1
ATOM 665 O O . LYS A 1 84 ? 8.175 31.387 1.366 1.00 76.81 84 LYS A O 1
ATOM 670 N N . PRO A 1 85 ? 9.020 29.337 0.957 1.00 75.12 85 PRO A N 1
ATOM 671 C CA . PRO A 1 85 ? 10.363 29.699 1.385 1.00 75.12 85 PRO A CA 1
ATOM 672 C C . PRO A 1 85 ? 10.991 30.638 0.345 1.00 75.12 85 PRO A C 1
ATOM 674 O O . PRO A 1 85 ? 10.825 30.447 -0.864 1.00 75.12 85 PRO A O 1
ATOM 677 N N . ALA A 1 86 ? 11.687 31.673 0.814 1.00 78.56 86 ALA A N 1
ATOM 678 C CA . ALA A 1 86 ? 12.415 32.590 -0.053 1.00 78.56 86 ALA A CA 1
ATOM 679 C C . ALA A 1 86 ? 13.599 31.856 -0.702 1.00 78.56 86 ALA A C 1
ATOM 681 O O . ALA A 1 86 ? 14.401 31.225 -0.012 1.00 78.56 86 ALA A O 1
ATOM 682 N N . ARG A 1 87 ? 13.708 31.925 -2.034 1.00 76.56 87 ARG A N 1
ATOM 683 C CA . ARG A 1 87 ? 14.874 31.411 -2.763 1.00 76.56 87 ARG A CA 1
ATOM 684 C C . ARG A 1 87 ? 16.058 32.334 -2.477 1.00 76.56 87 ARG A C 1
ATOM 686 O O . ARG A 1 87 ? 15.968 33.530 -2.735 1.00 76.56 87 ARG A O 1
ATOM 693 N N . ARG A 1 88 ? 17.147 31.793 -1.926 1.00 73.19 88 ARG A N 1
ATOM 694 C CA . ARG A 1 88 ? 18.398 32.541 -1.739 1.00 73.19 88 ARG A CA 1
ATOM 695 C C . ARG A 1 88 ? 19.068 32.714 -3.104 1.00 73.19 88 ARG A C 1
ATOM 697 O O . ARG A 1 88 ? 19.197 31.737 -3.838 1.00 73.19 88 ARG A O 1
ATOM 704 N N . LEU A 1 89 ? 19.463 33.942 -3.437 1.00 71.44 89 LEU A N 1
ATOM 705 C CA . LEU A 1 89 ? 20.324 34.216 -4.587 1.00 71.44 89 LEU A CA 1
ATOM 706 C C . LEU A 1 89 ? 21.714 33.649 -4.284 1.00 71.44 89 LEU A C 1
ATOM 708 O O . LEU A 1 89 ? 22.310 33.987 -3.262 1.00 71.44 89 LEU A O 1
ATOM 712 N N . ILE A 1 90 ? 22.200 32.762 -5.149 1.00 72.06 90 ILE A N 1
ATOM 713 C CA . ILE A 1 90 ? 23.580 32.283 -5.108 1.00 72.06 90 ILE A CA 1
ATOM 714 C C . ILE A 1 90 ? 24.400 33.319 -5.874 1.00 72.06 90 ILE A C 1
ATOM 716 O O . ILE A 1 90 ? 24.288 33.412 -7.094 1.00 72.06 90 ILE A O 1
ATOM 720 N N . LEU A 1 91 ? 25.177 34.128 -5.155 1.00 70.06 91 LEU A N 1
ATOM 721 C CA . LEU A 1 91 ? 26.206 34.960 -5.770 1.00 70.06 91 LEU A CA 1
ATOM 722 C C . LEU A 1 91 ? 27.332 34.022 -6.204 1.00 70.06 91 LEU A C 1
ATOM 724 O O . LEU A 1 91 ? 27.972 33.390 -5.366 1.00 70.06 91 LEU A O 1
ATOM 728 N N . GLN A 1 92 ? 27.511 33.878 -7.516 1.00 69.00 92 GLN A N 1
ATOM 729 C CA . GLN A 1 92 ? 28.642 33.152 -8.078 1.00 69.00 92 GLN A CA 1
ATOM 730 C C . GLN A 1 92 ? 29.915 33.924 -7.718 1.00 69.00 92 GLN A C 1
ATOM 732 O O . GLN A 1 92 ? 30.091 35.062 -8.147 1.00 69.00 92 GLN A O 1
ATOM 737 N N . SER A 1 93 ? 30.773 33.330 -6.893 1.00 64.81 93 SER A N 1
ATOM 738 C CA . SER A 1 93 ? 32.112 33.855 -6.640 1.00 64.81 93 SER A CA 1
ATOM 739 C C . SER A 1 93 ? 32.975 33.599 -7.873 1.00 64.81 93 SER A C 1
ATOM 741 O O . SER A 1 93 ? 33.167 32.445 -8.258 1.00 64.81 93 SER A O 1
ATOM 743 N N . SER A 1 94 ? 33.481 34.662 -8.495 1.00 67.12 94 SER A N 1
ATOM 744 C CA . SER A 1 94 ? 34.517 34.577 -9.522 1.00 67.12 94 SER A CA 1
ATOM 745 C C . SER A 1 94 ? 35.832 34.159 -8.866 1.00 67.12 94 SER A C 1
ATOM 747 O O . SER A 1 94 ? 36.407 34.925 -8.094 1.00 67.12 94 SER A O 1
ATOM 749 N N . SER A 1 95 ? 36.293 32.942 -9.150 1.00 65.56 95 SER A N 1
ATOM 750 C CA . SER A 1 95 ? 37.696 32.587 -8.945 1.00 65.56 95 SER A CA 1
ATOM 751 C C . SER A 1 95 ? 38.495 33.220 -10.074 1.00 65.56 95 SER A C 1
ATOM 753 O O . SER A 1 95 ? 38.452 32.730 -11.201 1.00 65.56 95 SER A O 1
ATOM 755 N N . ASP A 1 96 ? 39.163 34.328 -9.764 1.00 65.62 96 ASP A N 1
ATOM 756 C CA . ASP A 1 96 ? 40.241 34.848 -10.595 1.00 65.62 96 ASP A CA 1
ATOM 757 C C . ASP A 1 96 ? 41.439 33.914 -10.406 1.00 65.62 96 ASP A C 1
ATOM 759 O O . ASP A 1 96 ? 41.881 33.671 -9.280 1.00 65.62 96 ASP A O 1
ATOM 763 N N . SER A 1 97 ? 41.849 33.272 -11.492 1.00 68.00 97 SER A N 1
ATOM 764 C CA . SER A 1 97 ? 42.940 32.307 -11.504 1.00 68.00 97 SER A CA 1
ATOM 765 C C . SER A 1 97 ? 44.120 33.009 -12.162 1.00 68.00 97 SER A C 1
ATOM 767 O O . SER A 1 97 ? 44.244 32.979 -13.385 1.00 68.00 97 SER A O 1
ATOM 769 N N . ASP A 1 98 ? 44.946 33.671 -11.349 1.00 66.38 98 ASP A N 1
ATOM 770 C CA . ASP A 1 98 ? 46.202 34.279 -11.795 1.00 66.38 98 ASP A CA 1
ATOM 771 C C . ASP A 1 98 ? 47.100 33.202 -12.429 1.00 66.38 98 ASP A C 1
ATOM 773 O O . ASP A 1 98 ? 47.372 32.161 -11.819 1.00 66.38 98 ASP A O 1
ATOM 777 N N . SER A 1 99 ? 47.502 33.446 -13.681 1.00 62.69 99 SER A N 1
ATOM 778 C CA . SER A 1 99 ? 48.517 32.690 -14.432 1.00 62.69 99 SER A CA 1
ATOM 779 C C . SER A 1 99 ? 49.846 33.428 -14.430 1.00 62.69 99 SER A C 1
ATOM 781 O O . SER A 1 99 ? 49.816 34.676 -14.502 1.00 62.69 99 SER A O 1
#

pLDDT: mean 72.68, std 17.68, range [34.66, 96.94]

Sequence (99 aa):
MYAYVSDASNGIQEYKKLPSSGPKELTPNMIRSIEEADKPTKRGKKPETQKEVRVTKPFKGPTPKKQKSYKVAPSQPKQKKLKKPARRLILQSSSDSDS

Foldseek 3Di:
DDDDDDCPDPVNVVVVPDPDPPDDDDDPVVVVVVVVVPPPPPPDPPPDDDDDDDDDDDDDDDDDDDDDDPDPDDDDDPDDDDDDDDDDDDDDDDDPDDD

Radius of gyration: 32.06 Å; chains: 1; bounding box: 98×44×55 Å